Protein AF-A0A519F080-F1 (afdb_monomer)

Sequence (44 aa):
MSDSSRTILVVEDDNIVRMLIVDVLEELEYTVLEAADAAEALAV

Solvent-accessible surface area (backbone atoms only — not comparable to full-atom values): 2741 Å² total; per-residue (Å²): 131,89,77,74,75,58,66,45,79,46,74,36,79,49,67,72,62,39,50,57,52,45,53,57,40,45,74,70,75,36,49,73,41,82,18,66,41,74,67,52,53,70,72,108

Secondary structure (DSSP, 8-state):
------EEEEE-S-HHHHHHHHHHHHHTTPEEEEESSHHHHHH-

Foldseek 3Di:
DPPPQQEEEDEDQDPVVQVVVCVVCVVVVHHYHYDNHPVSVVVD

pLDDT: mean 82.76, std 12.13, range [44.5, 92.75]

Mean predicted aligned error: 5.82 Å

Structure (mmCIF, N/CA/C/O backbone):
data_AF-A0A519F080-F1
#
_entry.id   AF-A0A519F080-F1
#
loop_
_atom_site.group_PDB
_atom_site.id
_atom_site.type_symbol
_atom_site.label_atom_id
_atom_site.label_alt_id
_atom_site.label_comp_id
_atom_site.label_asym_id
_atom_site.label_entity_id
_atom_site.label_seq_id
_atom_site.pdbx_PDB_ins_code
_atom_site.Cartn_x
_atom_site.Cartn_y
_atom_site.Cartn_z
_atom_site.occupancy
_atom_site.B_iso_or_equiv
_atom_site.auth_seq_id
_atom_site.auth_comp_id
_atom_site.auth_asym_id
_atom_site.auth_atom_id
_atom_site.pdbx_PDB_model_num
ATOM 1 N N . MET A 1 1 ? -23.769 -3.561 14.814 1.00 44.50 1 MET A N 1
ATOM 2 C CA . MET A 1 1 ? -22.695 -2.587 15.075 1.00 44.50 1 MET A CA 1
ATOM 3 C C . MET A 1 1 ? -21.960 -2.453 13.766 1.00 44.50 1 MET A C 1
ATOM 5 O O . MET A 1 1 ? -21.487 -3.465 13.272 1.00 44.50 1 MET A O 1
ATO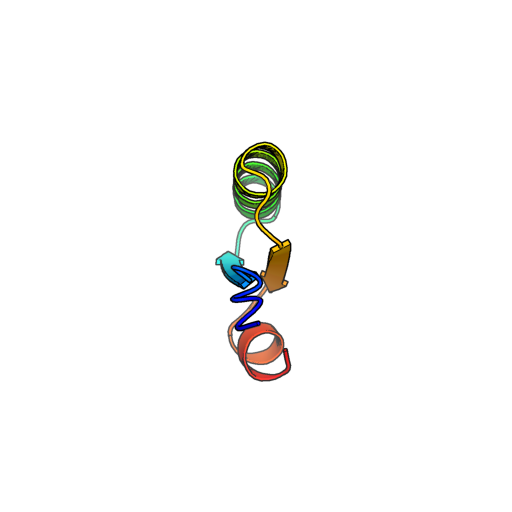M 9 N N . SER A 1 2 ? -22.055 -1.294 13.121 1.00 44.94 2 SER A N 1
ATOM 10 C CA . SER A 1 2 ? -21.471 -1.075 11.799 1.00 44.94 2 SER A CA 1
ATOM 11 C C . SER A 1 2 ? -19.972 -0.928 11.986 1.00 44.94 2 SER A C 1
ATOM 13 O O . SER A 1 2 ? -19.483 0.174 12.211 1.00 44.94 2 SER A O 1
ATOM 15 N N . ASP A 1 3 ? -19.276 -2.059 12.004 1.00 53.75 3 ASP A N 1
ATOM 16 C CA . ASP A 1 3 ? -17.826 -2.088 11.958 1.00 53.75 3 ASP A CA 1
ATOM 17 C C . ASP A 1 3 ? -17.445 -1.659 10.544 1.00 53.75 3 ASP A C 1
ATOM 19 O O . ASP A 1 3 ? -17.342 -2.457 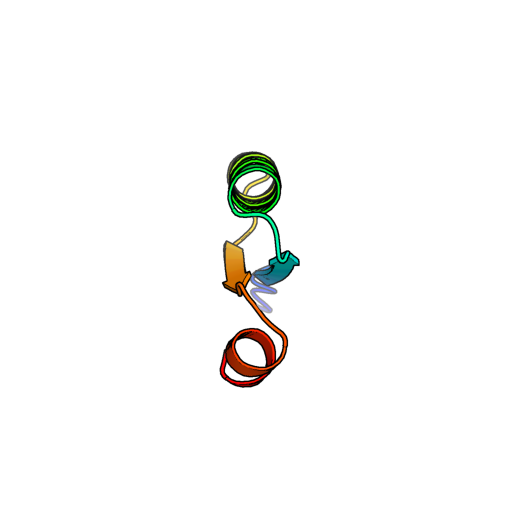9.617 1.00 53.75 3 ASP A O 1
ATOM 23 N N . SER A 1 4 ? -17.414 -0.346 10.328 1.00 56.50 4 SER A N 1
ATOM 24 C CA . SER A 1 4 ? -16.824 0.243 9.140 1.00 56.50 4 SER A CA 1
ATOM 25 C C . SER A 1 4 ? -15.319 0.071 9.286 1.00 56.50 4 SER A C 1
ATOM 27 O O . SER A 1 4 ? -14.617 1.033 9.598 1.00 56.50 4 SER A O 1
ATOM 29 N N . SER A 1 5 ? -14.863 -1.173 9.136 1.00 60.16 5 SER A N 1
ATOM 30 C CA . SER A 1 5 ? -13.477 -1.540 8.893 1.00 60.16 5 SER A CA 1
ATOM 31 C C . SER A 1 5 ? -12.997 -0.633 7.768 1.00 60.16 5 SER A C 1
ATOM 33 O O . SER A 1 5 ? -13.461 -0.739 6.630 1.00 60.16 5 SER A O 1
ATOM 35 N N . ARG A 1 6 ? -12.200 0.380 8.127 1.00 73.81 6 ARG A N 1
ATOM 36 C CA . ARG A 1 6 ? -11.747 1.417 7.201 1.00 73.81 6 ARG A CA 1
ATOM 37 C C . ARG A 1 6 ? -10.636 0.807 6.368 1.00 73.81 6 ARG A C 1
ATOM 39 O O . ARG A 1 6 ? -9.459 0.953 6.679 1.00 73.81 6 ARG A O 1
ATOM 46 N N . THR A 1 7 ? -11.047 0.046 5.367 1.00 85.50 7 THR A N 1
ATOM 47 C CA . THR A 1 7 ? -10.136 -0.611 4.450 1.00 85.50 7 THR A CA 1
ATOM 48 C C . THR A 1 7 ? -9.786 0.355 3.325 1.00 85.50 7 THR A C 1
ATOM 50 O O . THR A 1 7 ? -10.684 0.899 2.680 1.00 85.50 7 THR A O 1
ATOM 53 N N . ILE A 1 8 ? -8.497 0.614 3.121 1.00 87.56 8 ILE A N 1
ATOM 54 C CA . ILE A 1 8 ? -7.982 1.533 2.103 1.00 87.56 8 ILE A CA 1
ATOM 55 C C . ILE A 1 8 ? -7.210 0.717 1.071 1.00 87.56 8 ILE A C 1
ATOM 57 O O . ILE A 1 8 ? -6.278 0.00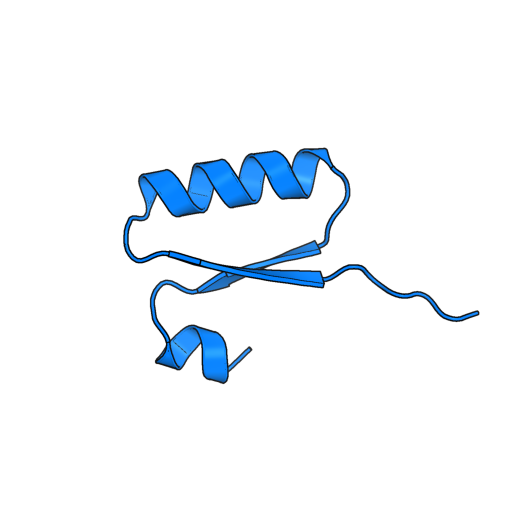2 1.423 1.00 87.56 8 ILE A O 1
ATOM 61 N N . LEU A 1 9 ? -7.601 0.838 -0.197 1.00 88.69 9 LEU A N 1
ATOM 62 C CA . LEU A 1 9 ? -6.881 0.263 -1.329 1.00 88.69 9 LEU A CA 1
ATOM 63 C C . LEU A 1 9 ? -5.862 1.280 -1.848 1.00 88.69 9 LEU A C 1
ATOM 65 O O . LEU A 1 9 ? -6.236 2.378 -2.265 1.00 88.69 9 LEU A O 1
ATOM 69 N N . VAL A 1 10 ? -4.590 0.906 -1.820 1.00 88.19 10 VAL A N 1
ATOM 70 C CA . VAL A 1 10 ? -3.461 1.701 -2.299 1.00 88.19 10 VAL A CA 1
ATOM 71 C C . VAL A 1 10 ? -2.981 1.086 -3.603 1.00 88.19 10 VAL A C 1
ATOM 73 O O . VAL A 1 10 ? -2.518 -0.054 -3.624 1.00 88.19 10 VAL A O 1
ATOM 76 N N . VAL A 1 11 ? -3.105 1.847 -4.689 1.00 89.12 11 VAL A N 1
ATOM 77 C CA . VAL A 1 11 ? -2.657 1.442 -6.023 1.00 89.12 11 VAL A CA 1
ATOM 78 C C . VAL A 1 11 ? -1.489 2.329 -6.410 1.00 89.12 11 VAL A C 1
ATOM 80 O O . VAL A 1 11 ? -1.684 3.507 -6.692 1.00 89.12 11 VAL A O 1
ATOM 83 N N . GLU A 1 12 ? -0.290 1.765 -6.403 1.00 89.62 12 GLU A N 1
ATOM 84 C CA . GLU A 1 12 ? 0.950 2.495 -6.672 1.00 89.62 12 GLU A CA 1
ATOM 85 C C . GLU A 1 12 ? 1.887 1.607 -7.492 1.00 89.62 12 GLU A C 1
ATOM 87 O O . GLU A 1 12 ? 2.110 0.440 -7.149 1.00 89.62 12 GLU A O 1
ATOM 92 N N . ASP A 1 13 ? 2.431 2.164 -8.575 1.00 87.38 13 ASP A N 1
ATOM 93 C CA . ASP A 1 13 ? 3.308 1.474 -9.525 1.00 87.38 13 ASP A CA 1
ATOM 94 C C . ASP A 1 13 ? 4.733 1.294 -8.978 1.00 87.38 13 ASP A C 1
ATOM 96 O O . ASP A 1 13 ? 5.401 0.298 -9.268 1.00 87.38 13 ASP A O 1
ATOM 100 N N . ASP A 1 14 ? 5.190 2.224 -8.137 1.00 91.31 14 ASP A N 1
ATOM 101 C CA . ASP A 1 14 ? 6.479 2.137 -7.457 1.00 91.31 14 ASP 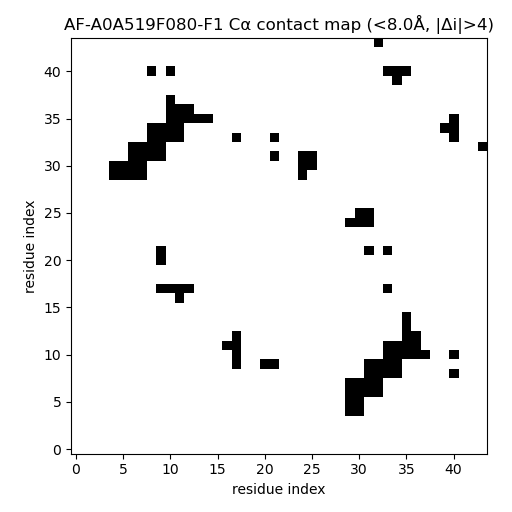A CA 1
ATOM 102 C C . ASP A 1 14 ? 6.369 1.411 -6.105 1.00 91.31 14 ASP A C 1
ATOM 104 O O . ASP A 1 14 ? 5.695 1.850 -5.169 1.00 91.31 14 ASP A O 1
ATOM 108 N N . ASN A 1 15 ? 7.108 0.306 -5.975 1.00 85.50 15 ASN A N 1
ATOM 109 C CA . ASN A 1 15 ? 7.154 -0.511 -4.761 1.00 85.50 15 ASN A CA 1
ATOM 110 C C . ASN A 1 15 ? 7.630 0.266 -3.522 1.00 85.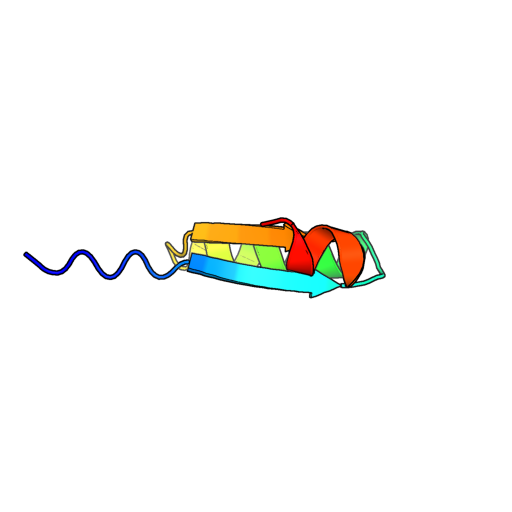50 15 ASN A C 1
ATOM 112 O O . ASN A 1 15 ? 7.146 0.005 -2.423 1.00 85.50 15 ASN A O 1
ATOM 116 N N . ILE A 1 16 ? 8.575 1.201 -3.675 1.00 90.44 16 ILE A N 1
ATOM 117 C CA . ILE A 1 16 ? 9.123 1.972 -2.549 1.00 90.44 16 ILE A CA 1
ATOM 118 C C . ILE A 1 16 ? 8.056 2.921 -2.004 1.00 90.44 16 ILE A C 1
ATOM 120 O O . ILE A 1 16 ? 7.888 3.043 -0.791 1.00 90.44 16 ILE A O 1
ATOM 124 N N . VAL A 1 17 ? 7.323 3.577 -2.904 1.00 91.31 17 VAL A N 1
ATOM 125 C CA . VAL A 1 17 ? 6.2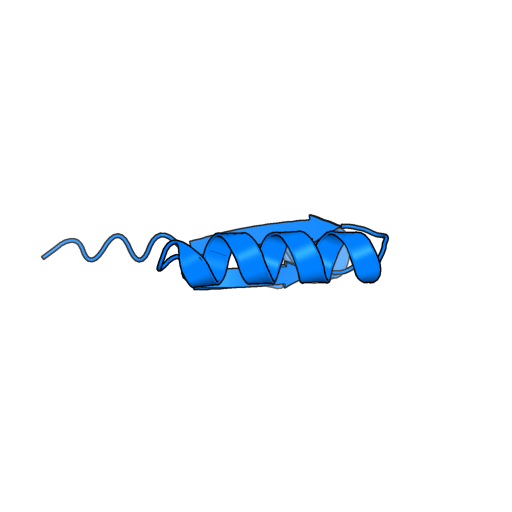49 4.508 -2.543 1.00 91.31 17 VAL A CA 1
ATOM 126 C C . VAL A 1 17 ? 5.078 3.749 -1.924 1.00 91.31 17 VAL A C 1
ATOM 128 O O . VAL A 1 17 ? 4.571 4.164 -0.882 1.00 91.31 17 VAL A O 1
ATOM 131 N N . ARG A 1 18 ? 4.708 2.597 -2.500 1.00 90.19 18 ARG A N 1
ATOM 132 C CA . ARG A 1 18 ? 3.635 1.742 -1.981 1.00 90.19 18 ARG A CA 1
ATOM 133 C C . ARG A 1 18 ? 3.900 1.293 -0.549 1.00 90.19 18 ARG A C 1
ATOM 135 O O . ARG A 1 18 ? 3.035 1.487 0.298 1.00 90.19 18 ARG A O 1
ATOM 142 N N . MET A 1 19 ? 5.097 0.771 -0.266 1.00 88.69 19 MET A N 1
ATOM 143 C CA . MET A 1 19 ? 5.480 0.359 1.092 1.00 88.69 19 MET A CA 1
ATOM 144 C C . MET A 1 19 ? 5.368 1.517 2.088 1.00 88.69 19 MET A C 1
ATOM 146 O O . MET A 1 19 ? 4.776 1.350 3.146 1.00 88.69 19 MET A O 1
ATOM 150 N N . LEU A 1 20 ? 5.850 2.711 1.725 1.00 92.75 20 LEU A N 1
ATOM 151 C CA . LEU A 1 20 ? 5.790 3.876 2.611 1.00 92.75 20 LEU A CA 1
ATOM 152 C C . LEU A 1 20 ? 4.347 4.307 2.921 1.00 92.75 20 LEU A C 1
ATOM 154 O O . LEU A 1 20 ? 4.062 4.762 4.026 1.00 92.75 20 LEU A O 1
ATOM 158 N N . ILE A 1 21 ? 3.428 4.164 1.963 1.00 91.12 21 ILE A N 1
ATOM 159 C CA . ILE A 1 21 ? 2.007 4.467 2.173 1.00 91.12 21 ILE A CA 1
ATOM 160 C C . ILE A 1 21 ? 1.340 3.398 3.043 1.00 91.12 21 ILE A C 1
ATOM 162 O O . ILE A 1 21 ? 0.572 3.757 3.935 1.00 91.12 21 ILE A O 1
ATOM 166 N N . VAL A 1 22 ? 1.629 2.112 2.811 1.00 90.56 22 VAL A N 1
ATOM 167 C CA . VAL A 1 22 ? 1.123 1.014 3.650 1.00 90.56 22 VAL A CA 1
ATOM 168 C C . VAL A 1 22 ? 1.569 1.215 5.095 1.00 90.56 22 VAL A C 1
ATOM 170 O O . VAL A 1 22 ? 0.711 1.260 5.971 1.00 90.56 22 VAL A O 1
ATOM 173 N N . ASP A 1 23 ? 2.862 1.454 5.324 1.00 91.38 23 ASP A N 1
ATOM 174 C CA . ASP A 1 23 ? 3.429 1.661 6.660 1.00 91.38 23 ASP A CA 1
ATOM 175 C C . ASP A 1 23 ? 2.710 2.800 7.408 1.00 91.38 23 ASP A C 1
ATOM 177 O O . ASP A 1 23 ? 2.271 2.634 8.546 1.00 91.38 23 ASP A O 1
ATOM 181 N N . VAL A 1 24 ? 2.508 3.951 6.752 1.00 92.12 24 VAL A N 1
ATOM 182 C CA . VAL A 1 24 ? 1.818 5.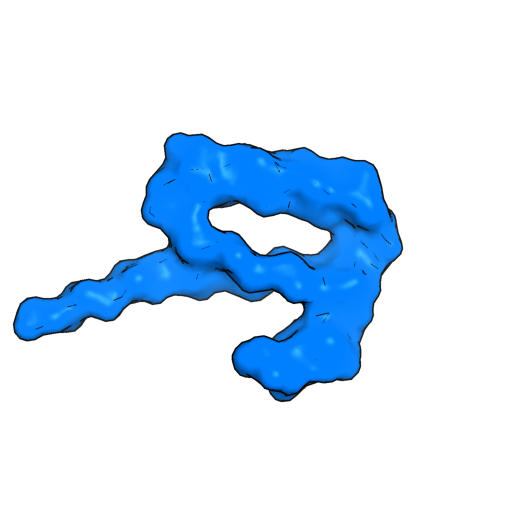105 7.357 1.00 92.12 24 VAL A CA 1
ATOM 183 C C . VAL A 1 24 ? 0.348 4.802 7.659 1.00 92.12 24 VAL A C 1
ATOM 185 O O . VAL A 1 24 ? -0.183 5.250 8.673 1.00 92.12 24 VAL A O 1
ATOM 188 N N . LEU A 1 25 ? -0.346 4.079 6.781 1.00 89.94 25 LEU A N 1
ATOM 189 C CA . LEU A 1 25 ? -1.762 3.763 6.968 1.00 89.94 25 LEU A CA 1
ATOM 190 C C . LEU A 1 25 ? -1.981 2.672 8.030 1.00 89.94 25 LEU A C 1
ATOM 192 O O . LEU A 1 25 ? -2.944 2.765 8.795 1.00 89.94 25 LEU A O 1
ATOM 196 N N . GLU A 1 26 ? -1.088 1.687 8.119 1.00 87.56 26 GLU A N 1
ATOM 197 C CA . GLU A 1 26 ? -1.090 0.684 9.187 1.00 87.56 26 GLU A CA 1
ATOM 198 C C . GLU A 1 26 ? -0.799 1.317 10.555 1.00 87.56 26 GLU A C 1
ATOM 200 O O . GLU A 1 26 ? -1.493 1.011 11.527 1.00 87.56 26 GLU A O 1
ATOM 205 N N . GLU A 1 27 ? 0.147 2.264 10.636 1.00 89.38 27 GLU A N 1
ATOM 206 C CA . GLU A 1 27 ? 0.403 3.054 11.853 1.00 89.38 27 GLU A CA 1
ATOM 207 C C . GLU A 1 27 ? -0.834 3.836 12.327 1.00 89.38 27 GLU A C 1
ATOM 209 O O . GLU A 1 27 ? -1.004 4.086 13.521 1.00 89.38 27 GLU A O 1
ATOM 214 N N . LEU A 1 28 ? -1.714 4.210 11.398 1.00 87.56 28 LEU A N 1
ATOM 215 C CA . LEU A 1 28 ? -2.966 4.912 11.669 1.00 87.56 28 LEU A CA 1
ATOM 216 C C . LEU A 1 28 ? -4.147 3.966 11.978 1.00 87.56 28 LEU A C 1
ATOM 218 O O . LEU A 1 28 ? -5.288 4.427 12.041 1.00 87.56 28 LEU A O 1
ATOM 222 N N . GLU A 1 29 ? -3.885 2.668 12.173 1.00 86.31 29 GLU A N 1
ATOM 223 C CA . GLU A 1 29 ? -4.869 1.615 12.473 1.00 86.31 29 GLU A CA 1
ATOM 224 C C . GLU A 1 29 ? -5.896 1.374 11.346 1.00 86.31 29 GLU A C 1
ATOM 226 O O . GLU A 1 29 ? -7.018 0.915 11.587 1.00 86.31 29 GLU A O 1
ATOM 231 N N . TYR A 1 30 ? -5.525 1.669 10.095 1.00 88.50 30 TYR A N 1
ATOM 232 C CA . TYR A 1 30 ? -6.3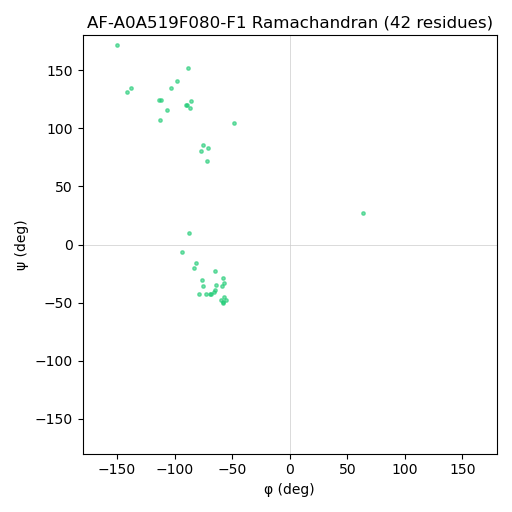23 1.312 8.922 1.00 88.50 30 TYR A CA 1
ATOM 233 C C . TYR A 1 30 ? -5.956 -0.081 8.412 1.00 88.50 30 TYR A C 1
ATOM 235 O O . TYR A 1 30 ? -4.830 -0.548 8.547 1.00 88.50 30 TYR A O 1
ATOM 243 N N . THR A 1 31 ? -6.918 -0.751 7.779 1.00 85.31 31 THR A N 1
ATOM 244 C CA . THR A 1 31 ? -6.641 -1.989 7.044 1.00 85.31 31 THR A CA 1
ATOM 245 C C . THR A 1 31 ? -6.222 -1.612 5.632 1.00 85.31 31 THR A C 1
ATOM 247 O O . THR A 1 31 ? -7.014 -1.016 4.905 1.00 85.31 31 THR A O 1
ATOM 250 N N . VAL A 1 32 ? -4.999 -1.932 5.229 1.00 88.12 32 VAL A N 1
ATOM 251 C CA . VAL A 1 32 ? -4.486 -1.539 3.913 1.00 88.12 32 VAL A CA 1
ATOM 25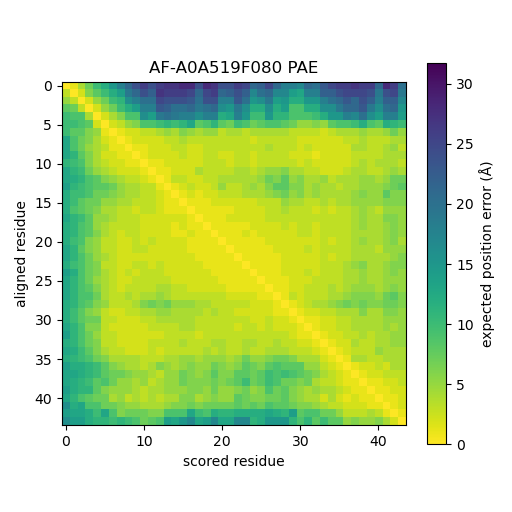2 C C . VAL A 1 32 ? -4.510 -2.729 2.967 1.00 88.12 32 VAL A C 1
ATOM 254 O O . VAL A 1 32 ? -4.129 -3.837 3.334 1.00 88.12 32 VAL A O 1
ATOM 257 N N . LEU A 1 33 ? -4.983 -2.497 1.749 1.00 88.06 33 LEU A N 1
ATOM 258 C CA . LEU A 1 33 ? -4.868 -3.420 0.632 1.00 88.06 33 LEU A CA 1
ATOM 259 C C . LEU A 1 33 ? -3.918 -2.790 -0.378 1.00 88.06 33 LEU A C 1
ATOM 261 O O . LEU A 1 33 ? -4.142 -1.664 -0.813 1.00 88.06 33 LEU A O 1
ATOM 265 N N . GLU A 1 34 ? -2.857 -3.498 -0.736 1.00 88.38 34 GLU A N 1
ATOM 266 C CA . GLU A 1 34 ? -1.900 -3.045 -1.739 1.00 88.38 34 GLU A CA 1
ATOM 267 C C . GLU A 1 34 ? -2.198 -3.664 -3.106 1.00 88.38 34 GLU A C 1
ATOM 269 O O . GLU A 1 34 ? -2.557 -4.835 -3.210 1.00 88.38 34 GLU A O 1
ATOM 274 N N . ALA A 1 35 ? -2.034 -2.866 -4.156 1.00 89.06 35 ALA A N 1
ATOM 275 C CA . ALA A 1 35 ? -2.077 -3.313 -5.539 1.00 89.06 35 ALA A CA 1
ATOM 276 C C . ALA A 1 35 ? -0.956 -2.634 -6.330 1.00 89.06 35 ALA A C 1
ATOM 278 O O . ALA A 1 35 ? -0.740 -1.423 -6.212 1.00 89.06 35 ALA A O 1
ATOM 279 N N . ALA A 1 36 ? -0.241 -3.408 -7.143 1.00 83.50 36 ALA A N 1
ATOM 280 C CA . ALA A 1 36 ? 0.815 -2.895 -8.010 1.00 83.50 36 ALA A CA 1
ATOM 281 C C . ALA A 1 36 ? 0.269 -2.322 -9.326 1.00 83.50 36 ALA A C 1
ATOM 283 O O . ALA A 1 36 ? 0.941 -1.535 -9.992 1.00 83.50 36 ALA A O 1
ATOM 284 N N . ASP A 1 37 ? -0.948 -2.705 -9.714 1.00 81.19 37 ASP A N 1
ATOM 285 C CA . ASP A 1 37 ? -1.593 -2.216 -10.924 1.00 81.19 37 ASP A CA 1
ATOM 286 C C . ASP A 1 37 ? -3.126 -2.180 -10.806 1.00 81.19 37 ASP A C 1
ATOM 288 O O . ASP A 1 37 ? -3.735 -2.664 -9.850 1.00 81.19 37 ASP A O 1
ATOM 292 N N . ALA A 1 38 ? -3.769 -1.575 -11.808 1.00 80.94 38 ALA A N 1
ATOM 293 C CA . ALA A 1 38 ? -5.222 -1.458 -11.856 1.00 80.94 38 ALA A CA 1
ATOM 294 C C . ALA A 1 38 ? -5.943 -2.814 -11.984 1.00 80.94 38 ALA A C 1
ATOM 296 O O . ALA A 1 38 ? -7.124 -2.889 -11.658 1.00 80.94 38 ALA A O 1
ATOM 297 N N . ALA A 1 39 ? -5.282 -3.864 -12.480 1.00 85.50 39 ALA A N 1
ATOM 298 C CA . ALA A 1 39 ? -5.881 -5.187 -12.620 1.00 85.50 39 ALA A CA 1
ATOM 299 C C . ALA A 1 39 ? -5.901 -5.925 -11.275 1.00 85.50 39 ALA A C 1
ATOM 301 O O . ALA A 1 39 ? -6.930 -6.497 -10.921 1.00 85.50 39 ALA A O 1
ATOM 302 N N . GLU A 1 40 ? -4.813 -5.846 -10.508 1.00 82.81 40 GLU A N 1
ATOM 303 C CA . GLU A 1 40 ? -4.757 -6.275 -9.114 1.00 82.81 40 GLU A CA 1
ATOM 304 C C . GLU A 1 40 ? -5.764 -5.484 -8.284 1.00 82.81 40 GLU A C 1
ATOM 306 O O . GLU A 1 40 ? -6.590 -6.088 -7.615 1.00 82.81 40 GLU A O 1
ATOM 311 N N . ALA A 1 41 ? -5.804 -4.156 -8.424 1.00 84.88 41 ALA A N 1
ATOM 312 C CA . ALA A 1 41 ? -6.749 -3.299 -7.707 1.00 84.88 41 ALA A CA 1
ATOM 313 C C . ALA A 1 41 ? -8.223 -3.665 -7.955 1.00 84.88 41 ALA A C 1
ATOM 315 O O . ALA A 1 41 ? -9.062 -3.504 -7.073 1.00 84.88 41 ALA A O 1
ATOM 316 N N . LEU A 1 42 ? -8.551 -4.148 -9.157 1.00 82.56 42 LEU A N 1
ATOM 317 C CA . LEU A 1 42 ? -9.908 -4.557 -9.522 1.00 82.56 42 LEU A CA 1
ATOM 318 C C . LEU A 1 42 ? -10.268 -5.970 -9.026 1.00 82.56 42 LEU A C 1
ATOM 320 O O . LEU A 1 42 ? -11.440 -6.342 -9.062 1.00 82.56 42 LEU A O 1
ATOM 324 N N . ALA A 1 43 ? -9.274 -6.768 -8.628 1.00 78.12 43 ALA A N 1
ATOM 325 C CA . ALA A 1 43 ? -9.438 -8.146 -8.169 1.00 78.12 43 ALA A CA 1
ATOM 326 C C . ALA A 1 43 ? -9.579 -8.279 -6.640 1.00 78.12 43 ALA A C 1
ATOM 328 O O . ALA A 1 43 ? -9.831 -9.389 -6.162 1.00 78.12 43 ALA A O 1
ATOM 329 N N . VAL A 1 44 ? -9.399 -7.178 -5.901 1.00 68.88 44 VAL A N 1
ATOM 330 C CA . VAL A 1 44 ? -9.429 -7.104 -4.430 1.00 68.88 44 VAL A CA 1
ATOM 331 C C . VAL A 1 44 ? -10.843 -6.917 -3.880 1.00 68.88 44 VAL A C 1
ATOM 333 O O . VAL A 1 44 ? -11.628 -6.141 -4.472 1.00 68.88 44 VAL A O 1
#

Radius of gyration: 11.2 Å; Cα contacts (8 Å, |Δi|>4): 55; chains: 1; bounding box: 32×13×28 Å

Nearest PDB structures (foldseek):
  2iyn-assembly4_B  TM=9.532E-01  e=2.282E-02  Escherichia coli
  6rh1-assembly1_C  TM=9.384E-01  e=5.002E-02  Thermotoga maritima
  2jb9-assembly1_A  TM=9.644E-01  e=6.655E-02  Escherichia coli
  4l85-assembly2_C-2  TM=9.529E-01  e=1.683E-01  Escherichia coli K-12
  3c3m-assembly1_A-2  TM=9.712E-01  e=2.582E-01  Methanoculleus marisnigri JR1